Protein AF-A0A3D2KNT6-F1 (afdb_monomer_lite)

Radius of gyration: 12.84 Å; chains: 1; bounding box: 29×34×27 Å

Foldseek 3Di:
DDPVLLFLQLLLLCVPPPVFDLLVSLQSLLLLVLQLVDPVHPNGSVRRVCPPPQGPCNVVVSSVDGGDPSSSVSNVCSVVPDHPQVRFNDKDQPVPDPPVVVVPFDWRDDGGRMTTGD

pLDDT: mean 95.61, std 3.29, range [86.25, 98.81]

Sequence (118 aa):
MSESDIRLLARLITAEARGQPYAGQVAVGAVVMNRMRSKSFPDSVRAVIYQPGQFEPVANGHINTEPTETALKAARAAAAGEDPTGGALYFFNPAKTSNAFLWRRPHKVTIGDHRFTS

Structure (mmCIF, N/CA/C/O backbone):
data_AF-A0A3D2KNT6-F1
#
_entry.id   AF-A0A3D2KNT6-F1
#
loop_
_atom_site.group_PDB
_atom_site.id
_atom_site.type_symbol
_atom_site.label_atom_id
_atom_site.label_alt_id
_atom_site.label_comp_id
_atom_site.label_asym_id
_atom_site.label_entity_id
_atom_site.label_seq_id
_atom_site.pdbx_PDB_ins_code
_atom_site.Cartn_x
_atom_site.Cartn_y
_atom_site.Cartn_z
_atom_site.occupancy
_atom_site.B_iso_or_equiv
_atom_site.auth_seq_id
_atom_site.auth_comp_id
_atom_site.auth_asym_id
_atom_site.auth_atom_id
_atom_site.pdbx_PDB_model_num
ATOM 1 N N . MET A 1 1 ? -14.780 7.556 2.438 1.00 86.25 1 MET A N 1
ATOM 2 C CA . MET A 1 1 ? -13.349 7.925 2.444 1.00 86.25 1 MET A CA 1
ATOM 3 C C . MET A 1 1 ? -13.258 9.438 2.540 1.00 86.25 1 MET A C 1
ATOM 5 O O . MET A 1 1 ? -13.916 10.090 1.739 1.00 86.25 1 MET A O 1
ATOM 9 N N . SER A 1 2 ? -12.533 9.994 3.512 1.00 95.75 2 SER A N 1
ATOM 10 C CA . SER A 1 2 ? -12.344 11.451 3.621 1.00 95.75 2 SER A CA 1
ATOM 11 C C . SER A 1 2 ? -11.151 11.936 2.783 1.00 95.75 2 SER A C 1
ATOM 13 O O . SER A 1 2 ? -10.275 11.146 2.432 1.00 95.75 2 SER A O 1
ATOM 15 N N . GLU A 1 3 ? -11.061 13.239 2.502 1.00 95.94 3 GLU A N 1
ATOM 16 C CA . GLU A 1 3 ? -9.876 13.812 1.837 1.00 95.94 3 GLU A CA 1
ATOM 17 C C . GLU A 1 3 ? -8.597 13.646 2.674 1.00 95.94 3 GLU A C 1
ATOM 19 O O . GLU A 1 3 ? -7.519 13.422 2.121 1.00 95.94 3 GLU A O 1
ATOM 24 N N . SER A 1 4 ? -8.700 13.668 4.008 1.00 96.56 4 SER A N 1
ATOM 25 C CA . SER A 1 4 ? -7.564 13.361 4.883 1.00 96.56 4 SER A CA 1
ATOM 26 C C . SER A 1 4 ? -7.110 11.906 4.764 1.00 96.56 4 SER A C 1
ATOM 28 O O . SER A 1 4 ? -5.904 11.658 4.773 1.00 96.56 4 SER A O 1
ATOM 30 N N . ASP A 1 5 ? -8.036 10.955 4.591 1.00 97.69 5 ASP A N 1
ATOM 31 C CA . ASP A 1 5 ? -7.686 9.547 4.359 1.00 97.69 5 ASP A CA 1
ATOM 32 C C . ASP A 1 5 ? -7.013 9.362 2.999 1.00 97.69 5 ASP A C 1
ATOM 34 O O . ASP A 1 5 ? -5.991 8.685 2.912 1.00 97.69 5 ASP A O 1
ATOM 38 N N . ILE A 1 6 ? -7.539 10.002 1.946 1.00 98.25 6 ILE A N 1
ATOM 39 C CA . ILE A 1 6 ? -6.929 9.975 0.608 1.00 98.25 6 ILE A CA 1
ATOM 40 C C . ILE A 1 6 ? -5.515 10.546 0.658 1.00 98.25 6 ILE A C 1
ATOM 42 O O . ILE A 1 6 ? -4.589 9.952 0.105 1.00 98.25 6 ILE A O 1
ATOM 46 N N . ARG A 1 7 ? -5.324 11.676 1.347 1.00 98.06 7 ARG A N 1
ATOM 47 C CA . ARG A 1 7 ? -4.004 12.290 1.495 1.00 98.06 7 ARG A CA 1
ATOM 48 C C . ARG A 1 7 ? -3.055 11.379 2.269 1.00 98.06 7 ARG A C 1
ATOM 50 O O . ARG A 1 7 ? -1.927 11.197 1.827 1.00 98.06 7 ARG A O 1
ATOM 57 N N . LEU A 1 8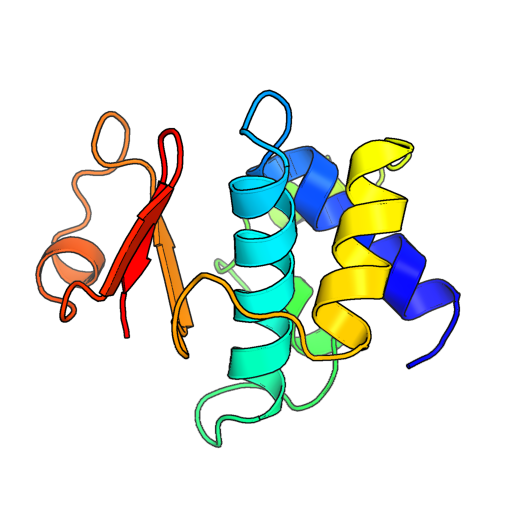 ? -3.496 10.773 3.373 1.00 98.12 8 LEU A N 1
ATOM 58 C CA . LEU A 1 8 ? -2.684 9.827 4.146 1.00 98.12 8 LEU A CA 1
ATOM 59 C C . LEU A 1 8 ? -2.303 8.590 3.316 1.00 98.12 8 LEU A C 1
ATOM 61 O O . LEU A 1 8 ? -1.139 8.192 3.307 1.00 98.12 8 LEU A O 1
ATOM 65 N N . LEU A 1 9 ? -3.254 8.025 2.570 1.00 98.25 9 LEU A N 1
ATOM 66 C CA . LEU A 1 9 ? -3.015 6.901 1.668 1.00 98.25 9 LEU A CA 1
ATOM 67 C C . LEU A 1 9 ? -2.005 7.267 0.572 1.00 98.25 9 LEU A C 1
ATOM 69 O O . LEU A 1 9 ? -1.082 6.506 0.298 1.00 98.25 9 LEU A O 1
ATOM 73 N N . ALA A 1 10 ? -2.120 8.460 -0.011 1.00 98.38 10 ALA A N 1
ATOM 74 C CA . ALA A 1 10 ? -1.181 8.952 -1.015 1.00 98.38 10 ALA A CA 1
ATOM 75 C C . ALA A 1 10 ? 0.234 9.170 -0.452 1.00 98.38 10 ALA A C 1
ATOM 77 O O . ALA A 1 10 ? 1.222 8.942 -1.156 1.00 98.38 10 ALA A O 1
ATOM 78 N N . ARG A 1 11 ? 0.357 9.590 0.815 1.00 98.12 11 ARG A N 1
ATOM 79 C CA . ARG A 1 11 ? 1.658 9.700 1.495 1.00 98.12 11 ARG A CA 1
ATOM 80 C C . ARG A 1 11 ? 2.302 8.331 1.676 1.00 98.12 11 ARG A C 1
ATOM 82 O O . ARG A 1 11 ? 3.474 8.174 1.347 1.00 98.12 11 ARG A O 1
ATOM 89 N N . LEU A 1 12 ? 1.523 7.328 2.088 1.00 98.06 12 LEU A N 1
ATOM 90 C CA . LEU A 1 12 ? 2.004 5.948 2.151 1.00 98.06 12 LEU A CA 1
ATOM 91 C C . LEU A 1 12 ? 2.466 5.453 0.775 1.00 98.06 12 LEU A C 1
ATOM 93 O O . LEU A 1 12 ? 3.588 4.978 0.650 1.00 98.06 12 LEU A O 1
ATOM 97 N N . ILE A 1 13 ? 1.639 5.603 -0.265 1.00 98.06 13 ILE A N 1
ATOM 98 C CA . ILE A 1 13 ? 1.982 5.178 -1.633 1.00 98.06 13 ILE A CA 1
ATOM 99 C C . ILE A 1 13 ? 3.250 5.886 -2.124 1.00 98.06 13 ILE A C 1
ATOM 101 O O . ILE A 1 13 ? 4.088 5.273 -2.778 1.00 98.06 13 ILE A O 1
ATOM 105 N N . THR A 1 14 ? 3.427 7.164 -1.783 1.00 97.50 14 THR A N 1
ATOM 106 C CA . THR A 1 14 ? 4.656 7.901 -2.104 1.00 97.50 14 THR A CA 1
ATOM 107 C C . THR A 1 14 ? 5.874 7.289 -1.420 1.00 97.50 14 THR A C 1
ATOM 109 O O . THR A 1 14 ? 6.932 7.211 -2.035 1.00 97.50 14 THR A O 1
ATOM 112 N N . ALA A 1 15 ? 5.754 6.855 -0.170 1.00 95.62 15 ALA A N 1
ATOM 113 C CA . ALA A 1 15 ? 6.877 6.283 0.558 1.00 95.62 15 ALA A CA 1
ATOM 114 C C . ALA A 1 15 ? 7.200 4.840 0.124 1.00 95.62 15 ALA A C 1
ATOM 116 O O . ALA A 1 15 ? 8.370 4.492 0.006 1.00 95.62 15 ALA A O 1
ATOM 117 N N . GLU A 1 16 ? 6.181 4.031 -0.162 1.00 95.44 16 GLU A N 1
ATOM 118 C CA . GLU A 1 16 ? 6.326 2.604 -0.488 1.00 95.44 16 GLU A CA 1
ATOM 119 C C . GLU A 1 16 ? 6.569 2.348 -1.982 1.00 95.44 16 GLU A C 1
ATOM 121 O O . GLU A 1 16 ? 7.288 1.428 -2.353 1.00 95.44 16 GLU A O 1
ATOM 126 N N . ALA A 1 17 ? 5.969 3.148 -2.867 1.00 96.06 17 ALA A N 1
ATOM 127 C CA . ALA A 1 17 ? 5.908 2.868 -4.304 1.00 96.06 17 ALA A CA 1
ATOM 128 C C . ALA A 1 17 ? 6.410 4.024 -5.185 1.00 96.06 17 ALA A C 1
ATOM 130 O O . ALA A 1 17 ? 6.125 4.063 -6.387 1.00 96.06 17 ALA A O 1
ATOM 131 N N . ARG A 1 18 ? 7.183 4.972 -4.638 1.00 93.00 18 ARG A N 1
ATOM 132 C CA . ARG A 1 18 ? 7.878 5.968 -5.471 1.00 93.00 18 ARG A CA 1
ATOM 133 C C . ARG A 1 18 ? 8.820 5.260 -6.449 1.00 93.00 18 ARG A C 1
ATOM 135 O O . ARG A 1 18 ? 9.592 4.388 -6.069 1.00 93.00 18 ARG A O 1
ATOM 142 N N . GLY A 1 19 ? 8.750 5.661 -7.718 1.00 92.62 19 GLY A N 1
ATOM 143 C CA . GLY A 1 19 ? 9.527 5.057 -8.805 1.00 92.62 19 GLY A CA 1
ATOM 144 C C . GLY A 1 19 ? 8.943 3.752 -9.356 1.00 92.62 19 GLY A C 1
ATOM 145 O O . GLY A 1 19 ? 9.422 3.274 -10.378 1.00 92.62 19 GLY A O 1
ATOM 146 N N . GLN A 1 20 ? 7.889 3.204 -8.741 1.00 96.94 20 GLN A N 1
ATOM 147 C CA . GLN A 1 20 ? 7.174 2.050 -9.284 1.00 96.94 20 GLN A CA 1
ATOM 148 C C . GLN A 1 20 ? 6.229 2.478 -10.422 1.00 96.94 20 GLN A C 1
ATOM 150 O O . GLN A 1 20 ? 5.753 3.625 -10.430 1.00 96.94 20 GLN A O 1
ATOM 155 N N . PRO A 1 21 ? 5.892 1.562 -11.356 1.00 98.06 21 PRO A N 1
ATOM 156 C CA . PRO A 1 21 ? 4.847 1.791 -12.352 1.00 98.06 21 PRO A CA 1
ATOM 157 C C . PRO A 1 21 ? 3.538 2.244 -11.697 1.00 98.06 21 PRO A C 1
ATOM 159 O O . PRO A 1 21 ? 3.253 1.871 -10.558 1.00 98.06 21 PRO A O 1
ATOM 162 N N . TYR A 1 22 ? 2.700 2.992 -12.419 1.00 98.50 22 TYR A N 1
ATOM 163 C CA . TYR A 1 22 ? 1.434 3.496 -11.869 1.00 98.50 22 TYR A CA 1
ATOM 164 C C . TYR A 1 22 ? 0.556 2.375 -11.286 1.00 98.50 22 TYR A C 1
ATOM 166 O O . TYR A 1 22 ? 0.064 2.503 -10.168 1.00 98.50 22 TYR A O 1
ATOM 174 N N . ALA A 1 23 ? 0.469 1.226 -11.967 1.00 98.50 23 ALA A N 1
ATOM 175 C CA . ALA A 1 23 ? -0.230 0.048 -11.451 1.00 98.50 23 ALA A CA 1
ATOM 176 C C . ALA A 1 23 ? 0.335 -0.447 -10.103 1.00 98.50 23 ALA A C 1
ATOM 178 O O . ALA A 1 23 ? -0.423 -0.895 -9.251 1.00 98.50 23 ALA A O 1
ATOM 179 N N . GLY A 1 24 ? 1.646 -0.326 -9.868 1.00 98.50 24 GLY A N 1
ATOM 180 C CA . GLY A 1 24 ? 2.279 -0.663 -8.588 1.00 98.50 24 GLY A CA 1
ATOM 181 C C . GLY A 1 24 ? 1.935 0.333 -7.476 1.00 98.50 24 GLY A C 1
ATOM 182 O O . GLY A 1 24 ? 1.761 -0.058 -6.324 1.00 98.50 24 GLY A O 1
ATOM 183 N N . GLN A 1 25 ? 1.762 1.612 -7.821 1.00 98.69 25 GLN A N 1
ATOM 184 C CA . GLN A 1 25 ? 1.271 2.630 -6.885 1.00 98.69 25 GLN A CA 1
ATOM 185 C C . GLN A 1 25 ? -0.188 2.362 -6.491 1.00 98.69 25 GLN A C 1
ATOM 187 O O . GLN A 1 25 ? -0.518 2.390 -5.304 1.00 98.69 25 GLN A O 1
ATOM 192 N N . VAL A 1 26 ? -1.049 2.039 -7.466 1.00 98.81 26 VAL A N 1
ATOM 193 C CA . VAL A 1 26 ? -2.442 1.634 -7.205 1.00 98.81 26 VAL A CA 1
ATOM 194 C C . VAL A 1 26 ? -2.477 0.358 -6.362 1.00 98.81 26 VAL A C 1
ATOM 196 O O . VAL A 1 26 ? -3.224 0.294 -5.392 1.00 98.81 26 VAL A O 1
ATOM 199 N N . ALA A 1 27 ? -1.617 -0.619 -6.662 1.00 98.69 27 ALA A N 1
ATOM 200 C CA . ALA A 1 27 ? -1.524 -1.887 -5.943 1.00 98.69 27 ALA A CA 1
ATOM 201 C C . ALA A 1 27 ? -1.247 -1.722 -4.438 1.00 98.69 27 ALA A C 1
ATOM 203 O O . ALA A 1 27 ? -1.897 -2.371 -3.620 1.00 98.69 27 ALA A O 1
ATOM 204 N N . VAL A 1 28 ? -0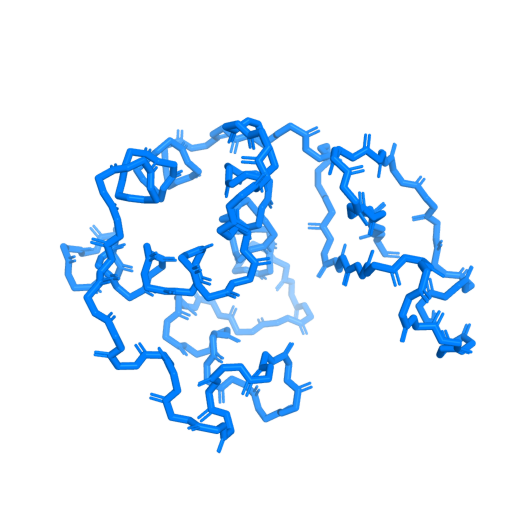.324 -0.832 -4.047 1.00 98.25 28 VAL A N 1
ATOM 205 C CA . VAL A 1 28 ? -0.071 -0.538 -2.621 1.00 98.25 28 VAL A CA 1
ATOM 206 C C . VAL A 1 28 ? -1.309 0.067 -1.958 1.00 98.25 28 VAL A C 1
ATOM 208 O O . VAL A 1 28 ? -1.681 -0.342 -0.857 1.00 98.25 28 VAL A O 1
ATOM 211 N N . GLY A 1 29 ? -1.991 0.994 -2.639 1.00 98.38 29 GLY A N 1
ATOM 212 C CA . GLY A 1 29 ? -3.259 1.541 -2.159 1.00 98.38 29 GLY A CA 1
ATOM 213 C C . GLY A 1 29 ? -4.333 0.464 -1.992 1.00 98.38 29 GLY A C 1
ATOM 214 O O . GLY A 1 29 ? -5.008 0.405 -0.964 1.00 98.38 29 GLY A O 1
ATOM 215 N N . ALA A 1 30 ? -4.447 -0.437 -2.968 1.00 98.62 30 ALA A N 1
ATOM 216 C CA . ALA A 1 30 ? -5.409 -1.529 -2.966 1.00 98.62 30 ALA A CA 1
ATOM 217 C C . ALA A 1 30 ? -5.184 -2.503 -1.801 1.00 98.62 30 ALA A C 1
ATOM 219 O O . ALA A 1 30 ? -6.156 -2.938 -1.189 1.00 98.62 30 ALA A O 1
ATOM 220 N N . VAL A 1 31 ? -3.932 -2.771 -1.406 1.00 98.31 31 VAL A N 1
ATOM 221 C CA . VAL A 1 31 ? -3.626 -3.578 -0.209 1.00 98.31 31 VAL A CA 1
ATOM 222 C C . VAL A 1 31 ? -4.229 -2.962 1.057 1.00 98.31 31 VAL A C 1
ATOM 224 O O . VAL A 1 31 ? -4.821 -3.684 1.859 1.00 98.31 31 VAL A O 1
ATOM 227 N N . VAL A 1 32 ? -4.146 -1.638 1.241 1.00 98.25 32 VAL A N 1
ATOM 228 C CA . VAL A 1 32 ? -4.777 -0.959 2.393 1.00 98.25 32 VAL A CA 1
ATOM 229 C C . VAL A 1 32 ? -6.297 -1.124 2.349 1.00 98.25 32 VAL A C 1
ATOM 231 O O . VAL A 1 32 ? -6.909 -1.481 3.356 1.00 98.25 32 VAL A O 1
ATOM 234 N N . MET A 1 33 ? -6.900 -0.951 1.171 1.00 98.31 33 MET A N 1
ATOM 235 C CA . MET A 1 33 ? -8.340 -1.146 0.975 1.00 98.31 33 MET A CA 1
ATOM 236 C C . MET A 1 33 ? -8.776 -2.595 1.235 1.00 98.31 33 MET A C 1
ATOM 238 O O . MET A 1 33 ? -9.821 -2.835 1.839 1.00 98.31 33 MET A O 1
ATOM 242 N N . ASN A 1 34 ? -7.972 -3.572 0.814 1.00 98.06 34 ASN A N 1
ATOM 243 C CA . ASN A 1 34 ? -8.210 -4.995 1.043 1.00 98.06 34 ASN A CA 1
ATOM 244 C C . ASN A 1 34 ? -8.112 -5.353 2.524 1.00 98.06 34 ASN A C 1
ATOM 246 O O . ASN A 1 34 ? -8.936 -6.121 3.019 1.00 98.06 34 ASN A O 1
ATOM 250 N N . ARG A 1 35 ? -7.157 -4.761 3.250 1.00 97.75 35 ARG A N 1
ATOM 251 C CA . ARG A 1 35 ? -7.049 -4.912 4.705 1.00 97.75 35 ARG A CA 1
ATOM 252 C C . ARG A 1 35 ? -8.290 -4.375 5.408 1.00 97.75 35 ARG A C 1
ATOM 254 O O . ARG A 1 35 ? -8.880 -5.123 6.170 1.00 97.75 35 ARG A O 1
ATOM 261 N N . MET A 1 36 ? -8.765 -3.176 5.065 1.00 97.12 36 MET A N 1
ATOM 262 C CA . MET A 1 36 ? -10.009 -2.634 5.641 1.00 97.12 36 MET A CA 1
ATOM 263 C C . MET A 1 36 ? -11.234 -3.536 5.422 1.00 97.12 36 MET A C 1
ATOM 265 O O . MET A 1 36 ? -12.145 -3.555 6.243 1.00 97.12 36 MET A O 1
ATOM 269 N N . ARG A 1 37 ? -11.271 -4.281 4.309 1.00 96.00 37 ARG A N 1
ATOM 270 C CA . ARG A 1 37 ? -12.346 -5.241 4.000 1.00 96.00 37 ARG A CA 1
ATOM 271 C C . ARG A 1 37 ? -12.171 -6.603 4.679 1.00 96.00 37 ARG A C 1
ATOM 273 O O . ARG A 1 37 ? -13.097 -7.413 4.664 1.00 96.00 37 ARG A O 1
ATOM 280 N N . SER A 1 38 ? -11.000 -6.888 5.239 1.00 95.56 38 SER A N 1
ATOM 281 C CA . SER A 1 38 ? -10.675 -8.167 5.861 1.00 95.56 38 SER A CA 1
ATOM 282 C C . SER A 1 38 ? -10.921 -8.128 7.365 1.00 95.56 38 SER A C 1
ATOM 284 O O . SER A 1 38 ? -10.482 -7.218 8.058 1.00 95.56 38 SER A O 1
ATOM 286 N N . LYS A 1 39 ? -11.530 -9.189 7.907 1.00 93.81 39 LYS A N 1
ATOM 287 C CA . LYS A 1 39 ? -11.747 -9.343 9.358 1.00 93.81 39 LYS A CA 1
ATOM 288 C C . LYS A 1 39 ? -10.448 -9.470 10.166 1.00 93.81 39 LYS A C 1
ATOM 290 O O . LYS A 1 39 ? -10.486 -9.416 11.389 1.00 93.81 39 LYS A O 1
ATOM 295 N N . SER A 1 40 ? -9.314 -9.691 9.501 1.00 93.50 40 SER A N 1
ATOM 296 C CA . SER A 1 40 ? -8.003 -9.844 10.143 1.00 93.50 40 SER A CA 1
ATOM 297 C C . SER A 1 40 ? -7.285 -8.517 10.403 1.00 93.50 40 SER A C 1
ATOM 299 O O . SER A 1 40 ? -6.194 -8.533 10.971 1.00 93.50 40 SER A O 1
ATOM 301 N N . PHE A 1 41 ? -7.851 -7.387 9.972 1.00 95.75 41 PHE A N 1
ATOM 302 C CA . PHE A 1 41 ? -7.227 -6.068 10.062 1.00 95.75 41 PHE A CA 1
ATOM 303 C C . PHE A 1 41 ? -8.229 -5.008 10.546 1.00 95.75 41 PHE A C 1
ATOM 305 O O . PHE A 1 41 ? -9.435 -5.251 10.534 1.00 95.75 41 PHE A O 1
ATOM 312 N N . PRO A 1 42 ? -7.742 -3.828 10.971 1.00 96.38 42 PRO A N 1
ATOM 313 C CA . PRO A 1 42 ? -8.605 -2.687 11.256 1.00 96.38 42 PRO A CA 1
ATOM 314 C C . PRO A 1 42 ? -9.400 -2.222 10.028 1.00 96.38 42 PRO A C 1
ATOM 316 O O . PRO A 1 42 ? -8.970 -2.401 8.892 1.00 96.38 42 PRO A O 1
ATOM 319 N N . ASP A 1 43 ? -10.516 -1.541 10.266 1.00 94.62 43 ASP A N 1
ATOM 320 C CA . ASP A 1 43 ? -11.521 -1.157 9.265 1.00 94.62 43 ASP A CA 1
ATOM 321 C C . ASP A 1 43 ? -11.394 0.294 8.751 1.00 94.62 43 ASP A C 1
ATOM 323 O O . ASP A 1 43 ? -12.226 0.760 7.971 1.00 94.62 43 ASP A O 1
ATOM 327 N N . SER A 1 44 ? -10.333 1.016 9.134 1.00 96.81 44 SER A N 1
ATOM 328 C CA . SER A 1 44 ? -10.064 2.387 8.674 1.00 96.81 44 SER A CA 1
ATOM 329 C C . SER A 1 44 ? -8.655 2.560 8.108 1.00 96.81 44 SER A C 1
ATOM 331 O O . SER A 1 44 ? -7.705 1.927 8.572 1.00 96.81 44 SER A O 1
ATOM 333 N N . VAL A 1 45 ? -8.496 3.477 7.142 1.00 96.56 45 VAL A N 1
ATOM 334 C CA . VAL A 1 45 ? -7.196 3.790 6.513 1.00 96.56 45 VAL A CA 1
ATOM 335 C C . VAL A 1 45 ? -6.156 4.133 7.571 1.00 96.56 45 VAL A C 1
ATOM 337 O O . VAL A 1 45 ? -5.075 3.551 7.594 1.00 96.56 45 VAL A O 1
ATOM 340 N N . ARG A 1 46 ? -6.494 5.041 8.493 1.00 96.62 46 ARG A N 1
ATOM 341 C CA . ARG A 1 46 ? -5.586 5.439 9.568 1.00 96.62 46 ARG A CA 1
ATOM 342 C C . ARG A 1 46 ? -5.185 4.245 10.437 1.00 96.62 46 ARG A C 1
ATOM 344 O O . ARG A 1 46 ? -3.999 4.078 10.696 1.00 96.62 46 ARG A O 1
ATOM 351 N N . ALA A 1 47 ? -6.131 3.413 10.867 1.00 96.75 47 ALA A N 1
ATOM 352 C CA . ALA A 1 47 ? -5.811 2.285 11.738 1.00 96.75 47 ALA A CA 1
ATOM 353 C C . ALA A 1 47 ? -4.965 1.214 11.030 1.00 96.75 47 ALA A C 1
ATOM 355 O O . ALA A 1 47 ? -4.051 0.673 11.645 1.00 96.75 47 ALA A O 1
ATOM 356 N N . VAL A 1 48 ? -5.207 0.955 9.739 1.00 97.06 48 VAL A N 1
ATOM 357 C CA . VAL A 1 48 ? -4.373 0.044 8.937 1.00 97.06 48 VAL A CA 1
ATOM 358 C C . VAL A 1 48 ? -2.958 0.597 8.771 1.00 97.06 48 VAL A C 1
ATOM 360 O O . VAL A 1 48 ? -1.993 -0.133 8.981 1.00 97.06 48 VAL A O 1
ATOM 363 N N . ILE A 1 49 ? -2.819 1.877 8.414 1.00 96.69 49 ILE A N 1
ATOM 364 C CA . ILE A 1 49 ? -1.514 2.503 8.157 1.00 96.69 49 ILE A CA 1
ATOM 365 C C . ILE A 1 49 ? -0.684 2.601 9.436 1.00 96.69 49 ILE A C 1
ATOM 367 O O . ILE A 1 49 ? 0.497 2.281 9.423 1.00 96.69 49 ILE A O 1
ATOM 371 N N . TYR A 1 50 ? -1.288 2.996 10.556 1.00 96.31 50 TYR A N 1
ATOM 372 C CA . TYR A 1 50 ? -0.575 3.139 11.828 1.00 96.31 50 TYR A CA 1
ATOM 373 C C . TYR A 1 50 ? -0.501 1.845 12.648 1.00 96.31 50 TYR A C 1
ATOM 375 O O . TYR A 1 50 ? -0.051 1.876 13.794 1.00 96.31 50 TYR A O 1
ATOM 383 N N . GLN A 1 51 ? -0.911 0.703 12.090 1.00 94.19 51 GLN A N 1
ATOM 384 C CA . GLN A 1 51 ? -0.744 -0.577 12.765 1.00 94.19 51 GLN A CA 1
ATOM 385 C C . GLN A 1 51 ? 0.762 -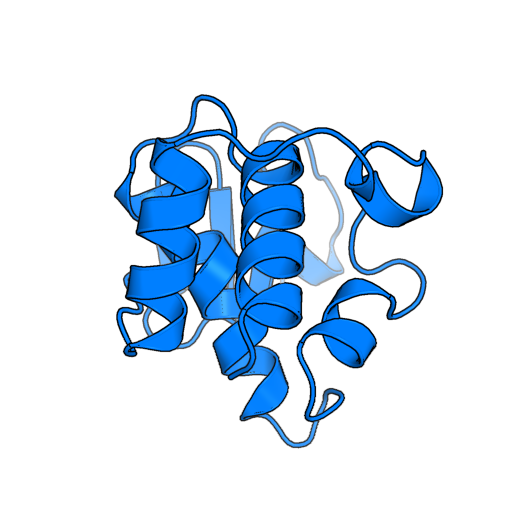0.855 12.983 1.00 94.19 51 GLN A C 1
ATOM 387 O O . GLN A 1 51 ? 1.536 -0.818 12.019 1.00 94.19 51 GLN A O 1
ATOM 392 N N . PRO A 1 52 ? 1.207 -1.145 14.223 1.00 91.06 52 PRO A N 1
ATOM 393 C CA . PRO A 1 52 ? 2.627 -1.295 14.534 1.00 91.06 52 PRO A CA 1
ATOM 394 C C . PRO A 1 52 ? 3.335 -2.327 13.646 1.00 91.06 52 PRO A C 1
ATOM 396 O O . PRO A 1 52 ? 2.851 -3.444 13.454 1.00 91.06 52 PRO A O 1
ATOM 399 N N . GLY A 1 53 ? 4.492 -1.940 13.101 1.00 86.62 53 GLY A N 1
ATOM 400 C CA . GLY A 1 53 ? 5.352 -2.812 12.293 1.00 86.62 53 GLY A CA 1
ATOM 401 C C . GLY A 1 53 ? 4.822 -3.168 10.899 1.00 86.62 53 GLY A C 1
ATOM 402 O O . GLY A 1 53 ? 5.417 -4.019 10.246 1.00 86.62 53 GLY A O 1
ATOM 403 N N . GLN A 1 54 ? 3.720 -2.562 10.435 1.00 87.38 54 GLN A N 1
ATOM 404 C CA . GLN A 1 54 ? 3.168 -2.857 9.104 1.00 87.38 54 GLN A CA 1
ATOM 405 C C . GLN A 1 54 ? 3.821 -2.066 7.970 1.00 87.38 54 GLN A C 1
ATOM 407 O O . GLN A 1 54 ? 3.942 -2.600 6.871 1.00 87.38 54 GLN A O 1
ATOM 412 N N . PHE A 1 55 ? 4.221 -0.820 8.230 1.00 88.88 55 PHE A N 1
ATOM 413 C CA . PHE A 1 55 ? 4.769 0.090 7.225 1.00 88.88 55 PHE A CA 1
ATOM 414 C C . PHE A 1 55 ? 5.980 0.827 7.800 1.00 88.88 55 PHE A C 1
ATOM 416 O O . PHE A 1 55 ? 5.860 1.578 8.772 1.00 88.88 55 PHE A O 1
ATOM 423 N N . GLU A 1 56 ? 7.152 0.622 7.200 1.00 87.50 56 GLU A N 1
ATOM 424 C CA . GLU A 1 56 ? 8.409 1.265 7.609 1.00 87.50 56 GLU A CA 1
ATOM 425 C C . GLU A 1 56 ? 8.332 2.810 7.611 1.00 87.50 56 GLU A C 1
ATOM 427 O O . GLU A 1 56 ? 8.800 3.417 8.582 1.00 87.50 56 GLU A O 1
ATOM 432 N N . PRO A 1 57 ? 7.670 3.472 6.632 1.00 88.25 57 PRO A N 1
ATOM 433 C CA . PRO A 1 57 ? 7.540 4.929 6.591 1.00 88.25 57 PRO A CA 1
ATOM 434 C C . PRO A 1 57 ? 6.860 5.555 7.813 1.00 88.25 57 PRO A C 1
ATOM 436 O O . PRO A 1 57 ? 7.035 6.741 8.094 1.00 88.25 57 PRO A O 1
ATOM 439 N N . VAL A 1 58 ? 6.047 4.781 8.537 1.00 91.12 58 VAL A N 1
ATOM 440 C CA . VAL A 1 58 ? 5.403 5.247 9.770 1.00 91.12 58 VAL A CA 1
ATOM 441 C C . VAL A 1 58 ? 6.413 5.310 10.909 1.00 91.12 58 VAL A C 1
ATOM 443 O O . VAL A 1 58 ? 6.417 6.281 11.662 1.00 91.12 58 VAL A O 1
ATOM 446 N N . ALA A 1 59 ? 7.293 4.312 11.009 1.00 87.94 59 ALA A N 1
ATOM 447 C CA . ALA A 1 59 ? 8.297 4.232 12.064 1.00 87.94 59 ALA A CA 1
ATOM 448 C C . ALA A 1 59 ? 9.419 5.267 11.888 1.00 87.94 59 ALA A C 1
ATOM 450 O O . ALA A 1 59 ? 9.890 5.829 12.873 1.00 87.94 59 ALA A O 1
ATOM 451 N N . ASN A 1 60 ? 9.827 5.547 10.647 1.00 89.75 60 ASN A N 1
ATOM 452 C CA . ASN A 1 60 ? 10.905 6.500 10.348 1.00 89.75 60 ASN A CA 1
ATOM 453 C C . ASN A 1 60 ? 10.410 7.939 10.071 1.00 89.75 60 ASN A C 1
ATOM 455 O O . ASN A 1 60 ? 11.210 8.820 9.762 1.00 89.75 60 ASN A O 1
ATOM 459 N N . GLY A 1 61 ? 9.098 8.192 10.163 1.00 90.50 61 GLY A N 1
ATOM 460 C CA . GLY A 1 61 ? 8.493 9.516 9.988 1.00 90.50 61 GLY A CA 1
ATOM 461 C C . GLY A 1 61 ? 8.310 9.982 8.536 1.00 90.50 61 GLY A C 1
ATOM 462 O O . GLY A 1 61 ? 7.687 11.027 8.323 1.00 90.50 61 GLY A O 1
ATOM 463 N N . HIS A 1 62 ? 8.764 9.215 7.536 1.00 90.94 62 HIS A N 1
ATOM 464 C CA . HIS A 1 62 ? 8.585 9.534 6.111 1.00 90.94 62 HIS A CA 1
ATOM 465 C C . HIS A 1 62 ? 7.109 9.576 5.687 1.00 90.94 62 HIS A C 1
ATOM 467 O O . HIS A 1 62 ? 6.770 10.201 4.684 1.00 90.94 62 HIS A O 1
ATOM 473 N N . ILE A 1 63 ? 6.200 8.991 6.473 1.00 94.69 63 ILE A N 1
ATOM 474 C CA . ILE A 1 63 ? 4.751 9.112 6.266 1.00 94.69 63 ILE A CA 1
ATOM 475 C C . ILE A 1 63 ? 4.253 10.568 6.292 1.00 94.69 63 ILE A C 1
ATOM 477 O O . ILE A 1 63 ? 3.145 10.838 5.840 1.00 94.69 63 ILE A O 1
ATOM 481 N N . ASN A 1 64 ? 5.039 11.515 6.814 1.00 92.88 64 ASN A N 1
ATOM 482 C CA . ASN A 1 64 ? 4.687 12.937 6.852 1.00 92.88 64 ASN A CA 1
ATOM 483 C C . ASN A 1 64 ? 5.117 13.715 5.599 1.00 92.88 64 ASN A C 1
ATOM 485 O O . ASN A 1 64 ? 4.751 14.882 5.464 1.00 92.88 64 ASN A O 1
ATOM 489 N N . THR A 1 65 ? 5.870 13.097 4.685 1.00 93.19 65 THR A N 1
ATOM 490 C CA . THR A 1 65 ? 6.282 13.724 3.425 1.00 93.19 65 THR A CA 1
ATOM 491 C C . THR A 1 65 ? 5.072 14.025 2.543 1.00 93.19 65 THR A C 1
ATOM 493 O O . THR A 1 65 ? 4.067 13.317 2.570 1.00 93.19 65 THR A O 1
ATOM 496 N N . GLU A 1 66 ? 5.153 15.094 1.753 1.00 95.62 66 GLU A N 1
ATOM 497 C CA . GLU A 1 66 ? 4.087 15.460 0.825 1.00 95.62 66 GLU A CA 1
ATOM 498 C C . GLU A 1 66 ? 3.883 14.392 -0.262 1.00 95.62 66 GLU A C 1
ATOM 500 O O . GLU A 1 66 ? 4.861 13.872 -0.814 1.00 95.62 66 GLU A O 1
ATOM 505 N N . PRO A 1 67 ? 2.621 14.030 -0.567 1.00 96.88 67 PRO A N 1
ATOM 506 C CA . PRO A 1 67 ? 2.348 13.013 -1.563 1.00 96.88 67 PRO A CA 1
ATOM 507 C C . PRO A 1 67 ? 2.674 13.531 -2.964 1.00 96.88 67 PRO A C 1
ATOM 509 O O . PRO A 1 67 ? 2.430 14.689 -3.296 1.00 96.88 67 PRO A O 1
ATOM 512 N N . THR A 1 68 ? 3.177 12.645 -3.817 1.00 96.94 68 THR A N 1
ATOM 513 C CA . THR A 1 68 ? 3.324 12.951 -5.247 1.00 96.94 68 THR A CA 1
ATOM 514 C C . THR A 1 68 ? 1.961 13.005 -5.940 1.00 96.94 68 THR A C 1
ATOM 516 O O . THR A 1 68 ? 0.997 12.371 -5.501 1.00 96.94 68 THR A O 1
ATOM 519 N N . GLU A 1 69 ? 1.873 13.716 -7.066 1.00 97.38 69 GLU A N 1
ATOM 520 C CA . GLU A 1 69 ? 0.637 13.780 -7.857 1.00 97.38 69 GLU A CA 1
ATOM 521 C C . GLU A 1 69 ? 0.183 12.398 -8.343 1.00 97.38 69 GLU A C 1
ATOM 523 O O . GLU A 1 69 ? -1.009 12.087 -8.314 1.00 97.38 69 GLU A O 1
ATOM 528 N N . THR A 1 70 ? 1.122 11.540 -8.756 1.00 98.25 70 THR A N 1
ATOM 529 C CA . THR A 1 70 ? 0.801 10.174 -9.192 1.00 98.25 70 THR A CA 1
ATOM 530 C C . THR A 1 70 ? 0.280 9.332 -8.034 1.00 98.25 70 THR A C 1
ATOM 532 O O . THR A 1 70 ? -0.696 8.608 -8.215 1.00 98.25 70 THR A O 1
ATOM 535 N N . ALA A 1 71 ? 0.844 9.488 -6.831 1.00 98.38 71 ALA A N 1
ATOM 536 C CA . ALA A 1 71 ? 0.368 8.793 -5.641 1.00 98.38 71 ALA A CA 1
ATOM 537 C C . ALA A 1 71 ? -1.017 9.278 -5.192 1.00 98.38 71 ALA A C 1
ATOM 539 O O . ALA A 1 71 ? -1.829 8.466 -4.760 1.00 98.38 71 ALA A O 1
ATOM 540 N N . LEU A 1 72 ? -1.330 10.571 -5.337 1.00 98.44 72 LEU A N 1
ATOM 541 C CA . LEU A 1 72 ? -2.686 11.092 -5.115 1.00 98.44 72 LEU A CA 1
ATOM 542 C C . LEU A 1 72 ? -3.690 10.483 -6.096 1.00 98.44 72 LEU A C 1
ATOM 544 O O . LEU A 1 72 ? -4.763 10.043 -5.683 1.00 98.44 72 LEU A O 1
ATOM 548 N N . LYS A 1 73 ? -3.336 10.410 -7.385 1.00 98.62 73 LYS A N 1
ATOM 549 C CA . LYS A 1 73 ? -4.165 9.738 -8.398 1.00 98.62 73 LYS A CA 1
ATOM 550 C C . LYS A 1 73 ? -4.352 8.257 -8.061 1.00 98.62 73 LYS A C 1
ATOM 552 O O . LYS A 1 73 ? -5.473 7.767 -8.110 1.00 98.62 73 LYS A O 1
ATOM 557 N N . ALA A 1 74 ? -3.283 7.559 -7.682 1.00 98.75 74 ALA A N 1
ATOM 558 C CA . ALA A 1 74 ? -3.326 6.145 -7.317 1.00 98.75 74 ALA A CA 1
ATOM 559 C C . ALA A 1 74 ? -4.157 5.880 -6.049 1.00 98.75 74 ALA A C 1
ATOM 561 O O . ALA A 1 74 ? -4.941 4.936 -6.016 1.00 98.75 74 ALA A O 1
ATOM 562 N N . ALA A 1 75 ? -4.051 6.738 -5.029 1.00 98.62 75 ALA A N 1
ATOM 563 C CA . ALA A 1 75 ? -4.863 6.652 -3.817 1.00 98.62 75 ALA A CA 1
ATOM 564 C C . ALA A 1 75 ? -6.360 6.775 -4.129 1.00 98.62 75 ALA A C 1
ATOM 566 O O . ALA A 1 75 ? -7.164 6.002 -3.611 1.00 98.62 75 ALA A O 1
ATOM 567 N N . ARG A 1 76 ? -6.737 7.718 -5.005 1.00 98.69 76 ARG A N 1
ATOM 568 C CA . ARG A 1 76 ? -8.128 7.879 -5.453 1.00 98.69 76 ARG A CA 1
ATOM 569 C C . ARG A 1 76 ? -8.610 6.675 -6.261 1.00 98.69 76 ARG A C 1
ATOM 571 O O . ARG A 1 76 ? -9.719 6.215 -6.016 1.00 98.69 76 ARG A O 1
ATOM 578 N N . ALA A 1 77 ? -7.781 6.144 -7.158 1.00 98.75 77 ALA A N 1
ATOM 579 C CA . ALA A 1 77 ? -8.097 4.951 -7.942 1.00 98.75 77 ALA A CA 1
ATOM 580 C C . ALA A 1 77 ? -8.347 3.720 -7.052 1.00 98.75 77 ALA A C 1
ATOM 582 O O . ALA A 1 77 ? -9.398 3.085 -7.142 1.00 98.75 77 ALA A O 1
ATOM 583 N N . ALA A 1 78 ? -7.447 3.450 -6.103 1.00 98.62 78 ALA A N 1
ATOM 584 C CA . ALA A 1 78 ? -7.617 2.364 -5.139 1.00 98.62 78 ALA A CA 1
ATOM 585 C C . ALA A 1 78 ? -8.864 2.558 -4.257 1.00 98.62 78 ALA A C 1
ATOM 587 O O . ALA A 1 78 ? -9.632 1.619 -4.038 1.00 98.62 78 ALA A O 1
ATOM 588 N N . ALA A 1 79 ? -9.110 3.784 -3.780 1.00 98.19 79 ALA A N 1
ATOM 589 C CA . ALA A 1 79 ? -10.304 4.108 -2.999 1.00 98.19 79 ALA A CA 1
ATOM 590 C C . ALA A 1 79 ? -11.608 3.953 -3.803 1.00 98.19 79 ALA A C 1
ATOM 592 O O . ALA A 1 79 ? -12.639 3.625 -3.217 1.00 98.19 79 ALA A O 1
ATOM 593 N N . ALA A 1 80 ? -11.558 4.151 -5.124 1.00 98.25 80 ALA A N 1
ATOM 594 C CA . ALA A 1 80 ? -12.662 3.900 -6.050 1.00 98.25 80 ALA A CA 1
ATOM 595 C C . ALA A 1 80 ? -12.849 2.407 -6.393 1.00 98.25 80 ALA A C 1
ATOM 597 O O . ALA A 1 80 ? -13.820 2.054 -7.057 1.00 98.25 80 ALA A O 1
ATOM 598 N N . GLY A 1 81 ? -11.963 1.529 -5.911 1.00 98.00 81 GLY A N 1
ATOM 599 C CA . GLY A 1 81 ? -12.082 0.078 -6.045 1.00 98.00 81 GLY A CA 1
ATOM 600 C C . GLY A 1 81 ? -11.130 -0.560 -7.054 1.00 98.00 81 GLY A C 1
ATOM 601 O O . GLY A 1 81 ? -11.210 -1.771 -7.245 1.00 98.00 81 GLY A O 1
ATOM 602 N N . GLU A 1 82 ? -10.224 0.200 -7.673 1.00 98.62 82 GLU A N 1
ATOM 603 C CA . GLU A 1 82 ? -9.202 -0.389 -8.537 1.00 98.62 82 GLU A CA 1
ATOM 604 C C . GLU A 1 82 ? -8.241 -1.260 -7.712 1.00 98.62 82 GLU A C 1
ATOM 606 O O . GLU A 1 82 ? -7.637 -0.800 -6.740 1.00 98.62 82 GLU A O 1
ATOM 611 N N . ASP A 1 83 ? -8.105 -2.529 -8.096 1.00 98.56 83 ASP A N 1
ATOM 612 C CA . ASP A 1 83 ? -7.211 -3.481 -7.441 1.00 98.56 83 ASP A CA 1
ATOM 613 C C . ASP A 1 83 ? -6.483 -4.362 -8.472 1.00 98.56 83 ASP A C 1
ATOM 615 O O . ASP A 1 83 ? -6.964 -5.444 -8.823 1.00 98.56 83 ASP A O 1
ATOM 619 N N . PRO A 1 84 ? -5.288 -3.951 -8.934 1.00 98.25 84 PRO A N 1
ATOM 620 C CA . PRO A 1 84 ? -4.478 -4.753 -9.849 1.00 98.25 84 PRO A CA 1
ATOM 621 C C . PRO A 1 84 ? -3.837 -5.980 -9.172 1.00 98.25 84 PRO A C 1
ATOM 623 O O . PRO A 1 84 ? -3.179 -6.776 -9.838 1.00 98.25 84 PRO A O 1
ATOM 626 N N . THR A 1 85 ? -3.998 -6.150 -7.854 1.00 98.31 85 THR A N 1
ATOM 627 C CA . THR A 1 85 ? -3.409 -7.262 -7.091 1.00 98.31 85 THR A CA 1
ATOM 628 C C . THR A 1 85 ? -4.314 -8.483 -6.996 1.00 98.31 85 THR A C 1
ATOM 630 O O . THR A 1 85 ? -3.850 -9.558 -6.612 1.00 98.31 85 THR A O 1
ATOM 633 N N . GLY A 1 86 ? -5.604 -8.328 -7.307 1.00 96.38 86 GLY A N 1
ATOM 634 C CA . GLY A 1 86 ? -6.601 -9.384 -7.153 1.00 96.38 86 GLY A CA 1
ATOM 635 C C . GLY A 1 86 ? -6.824 -9.791 -5.692 1.00 96.38 86 GLY A C 1
ATOM 636 O O . GLY A 1 86 ? -6.922 -10.986 -5.399 1.00 96.38 86 GLY A O 1
ATOM 637 N N . GLY A 1 87 ? -6.868 -8.832 -4.761 1.00 97.31 87 GLY A N 1
ATOM 638 C CA . GLY A 1 87 ? -7.164 -9.080 -3.348 1.00 97.31 87 GLY A CA 1
ATOM 639 C C . GLY A 1 87 ? -5.944 -9.370 -2.468 1.00 97.31 87 GLY A C 1
ATOM 640 O O . GLY A 1 87 ? -6.062 -10.130 -1.505 1.00 97.31 87 GLY A O 1
ATOM 641 N N . ALA A 1 88 ? -4.759 -8.847 -2.792 1.00 98.00 88 ALA A N 1
ATOM 642 C CA . ALA A 1 88 ? -3.582 -9.027 -1.944 1.00 98.00 88 ALA A CA 1
ATOM 643 C C . ALA A 1 88 ? -3.717 -8.283 -0.607 1.00 98.00 88 ALA A C 1
ATOM 645 O O . ALA A 1 88 ? -4.308 -7.205 -0.524 1.00 98.00 88 ALA A O 1
ATOM 646 N N . LEU A 1 89 ? -3.127 -8.866 0.437 1.00 97.25 89 LEU A N 1
ATOM 647 C CA . LEU A 1 89 ? -3.094 -8.325 1.800 1.00 97.25 89 LEU A CA 1
ATOM 648 C C . LEU A 1 89 ? -1.677 -7.929 2.235 1.00 97.25 89 LEU A C 1
ATOM 650 O O . LEU A 1 89 ? -1.506 -7.230 3.236 1.00 97.25 89 LEU A O 1
ATOM 654 N N . TYR A 1 90 ? -0.659 -8.359 1.492 1.00 96.38 90 TYR A N 1
ATOM 655 C CA . TYR A 1 90 ? 0.747 -8.093 1.773 1.00 96.38 90 TYR A CA 1
ATOM 656 C C . TYR A 1 90 ? 1.491 -7.809 0.473 1.00 96.38 90 TYR A C 1
ATOM 658 O O . TYR A 1 90 ? 1.094 -8.265 -0.602 1.00 96.38 90 TYR A O 1
ATOM 666 N N . PHE A 1 91 ? 2.598 -7.085 0.589 1.00 96.81 91 PHE A N 1
ATOM 667 C CA . PHE A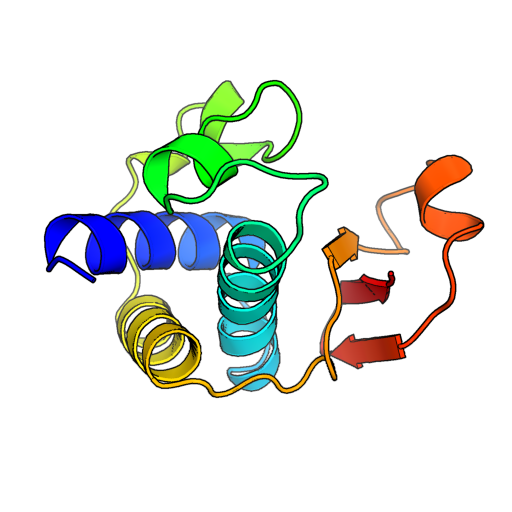 1 91 ? 3.574 -6.937 -0.477 1.00 96.81 91 PHE A CA 1
ATOM 668 C C . PHE A 1 91 ? 4.979 -6.844 0.111 1.00 96.81 91 PHE A C 1
ATOM 670 O O . PHE A 1 91 ? 5.143 -6.525 1.288 1.00 96.81 91 PHE A O 1
ATOM 677 N N . PHE A 1 92 ? 5.985 -7.157 -0.698 1.00 94.94 92 PHE A N 1
ATOM 678 C CA . PHE A 1 92 ? 7.388 -6.969 -0.343 1.00 94.94 92 PHE A CA 1
ATOM 679 C C . PHE A 1 92 ? 8.264 -6.907 -1.588 1.00 94.94 92 PHE A C 1
ATOM 681 O O . PHE A 1 92 ? 7.894 -7.420 -2.646 1.00 94.94 92 PHE A O 1
ATOM 688 N N . ASN A 1 93 ? 9.450 -6.318 -1.449 1.00 94.25 93 ASN A N 1
ATOM 689 C CA . ASN A 1 93 ? 10.468 -6.361 -2.488 1.00 94.25 93 ASN A CA 1
ATOM 690 C C . ASN A 1 93 ? 11.313 -7.643 -2.325 1.00 94.25 93 ASN A C 1
ATOM 692 O O . ASN A 1 93 ? 12.062 -7.750 -1.347 1.00 94.25 93 ASN A O 1
ATOM 696 N N . PRO A 1 94 ? 11.235 -8.621 -3.250 1.00 92.88 94 PRO A N 1
ATOM 697 C CA . PRO A 1 94 ? 11.946 -9.890 -3.120 1.00 92.88 94 PRO A CA 1
ATOM 698 C C . PRO A 1 94 ? 13.472 -9.733 -3.174 1.00 92.88 94 PRO A C 1
ATOM 700 O O . PRO A 1 94 ? 14.173 -10.598 -2.661 1.00 92.88 94 PRO A O 1
ATOM 703 N N . ALA A 1 95 ? 13.995 -8.631 -3.724 1.00 93.00 95 ALA A N 1
ATOM 704 C CA . ALA A 1 95 ? 15.426 -8.331 -3.717 1.00 93.00 95 ALA A CA 1
ATOM 705 C C . ALA A 1 95 ? 15.922 -7.766 -2.372 1.00 93.00 95 ALA A C 1
ATOM 707 O O . ALA A 1 95 ? 17.121 -7.778 -2.111 1.00 93.00 95 ALA A O 1
ATOM 708 N N . LYS A 1 96 ? 15.019 -7.269 -1.511 1.00 89.62 96 LYS A N 1
ATOM 709 C CA . LYS A 1 96 ? 15.359 -6.638 -0.219 1.00 89.62 96 LYS A CA 1
ATOM 710 C C . LYS A 1 96 ? 14.829 -7.394 1.001 1.00 89.62 96 LYS A C 1
ATOM 712 O O . LYS A 1 96 ? 15.124 -7.017 2.129 1.00 89.62 96 LYS A O 1
ATOM 717 N N . THR A 1 97 ? 14.013 -8.429 0.811 1.00 89.81 97 THR A N 1
ATOM 718 C CA . THR A 1 97 ? 13.314 -9.121 1.901 1.00 89.81 97 THR A CA 1
ATOM 719 C C . THR A 1 97 ? 13.602 -10.617 1.890 1.00 89.81 97 THR A C 1
ATOM 721 O O . THR A 1 97 ? 13.238 -11.323 0.956 1.00 89.81 97 THR A O 1
ATOM 724 N N . SER A 1 98 ? 14.159 -11.124 2.991 1.00 90.25 98 SER A N 1
ATOM 725 C CA . SER A 1 98 ? 14.370 -12.557 3.258 1.00 90.25 98 SER A CA 1
ATOM 726 C C . SER A 1 98 ? 13.356 -13.153 4.249 1.00 90.25 98 SER A C 1
ATOM 728 O O . SER A 1 98 ? 13.484 -14.302 4.664 1.00 90.25 98 SER A O 1
ATOM 730 N N . ASN A 1 99 ? 12.327 -12.392 4.642 1.00 89.19 99 ASN A N 1
ATOM 731 C CA . ASN A 1 99 ? 11.360 -12.796 5.664 1.00 89.19 99 ASN A CA 1
ATOM 732 C C . ASN A 1 99 ? 10.545 -14.035 5.236 1.00 89.19 99 ASN A C 1
ATOM 734 O O . ASN A 1 99 ? 9.638 -13.945 4.404 1.00 89.19 99 ASN A O 1
ATOM 738 N N . ALA A 1 100 ? 10.830 -15.182 5.860 1.00 90.94 100 ALA A N 1
ATOM 739 C CA . ALA A 1 100 ? 10.224 -16.472 5.534 1.00 90.94 100 ALA A CA 1
ATOM 740 C C . ALA A 1 100 ? 8.687 -16.478 5.609 1.00 90.94 100 ALA A C 1
ATOM 742 O O . ALA A 1 100 ? 8.042 -17.201 4.852 1.00 90.94 100 ALA A O 1
ATOM 743 N N . PHE A 1 101 ? 8.086 -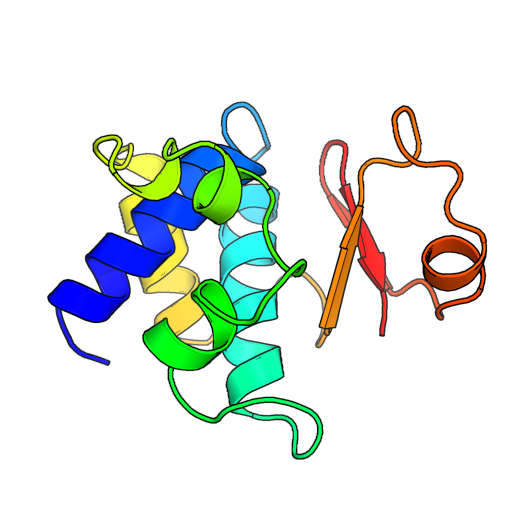15.670 6.486 1.00 89.69 101 PHE A N 1
ATOM 744 C CA . PHE A 1 101 ? 6.632 -15.552 6.575 1.00 89.69 101 PHE A CA 1
ATOM 745 C C . PHE A 1 101 ? 6.034 -14.975 5.290 1.00 89.69 101 PHE A C 1
ATOM 747 O O . PHE A 1 101 ? 5.064 -15.525 4.778 1.00 89.69 101 PHE A O 1
ATOM 754 N N . LEU A 1 102 ? 6.630 -13.912 4.740 1.00 90.75 102 LEU A N 1
ATOM 755 C CA . LEU A 1 102 ? 6.167 -13.282 3.500 1.00 90.75 102 LEU A CA 1
ATOM 756 C C . LEU A 1 102 ? 6.379 -14.198 2.288 1.00 90.75 102 LEU A C 1
ATOM 758 O O . LEU A 1 102 ? 5.518 -14.273 1.415 1.00 90.75 102 LEU A O 1
ATOM 762 N N . TRP A 1 103 ? 7.480 -14.953 2.272 1.00 92.50 103 TRP A N 1
ATOM 763 C CA . TRP A 1 103 ? 7.791 -15.908 1.203 1.00 92.50 103 TRP A CA 1
ATOM 764 C C . TRP A 1 103 ? 6.877 -17.141 1.170 1.00 92.50 103 TRP A C 1
ATOM 766 O O . TRP A 1 103 ? 6.666 -17.702 0.096 1.00 92.50 103 TRP A O 1
ATOM 776 N N . ARG A 1 104 ? 6.315 -17.556 2.314 1.00 94.69 104 ARG A N 1
ATOM 777 C CA . ARG A 1 104 ? 5.376 -18.694 2.404 1.00 94.69 104 ARG A CA 1
ATOM 778 C C . ARG A 1 104 ? 3.943 -18.344 1.997 1.00 94.69 104 ARG A C 1
ATOM 780 O O . ARG A 1 104 ? 3.133 -19.247 1.806 1.00 94.69 104 ARG A O 1
ATOM 787 N N . ARG A 1 105 ? 3.615 -17.055 1.887 1.00 93.50 105 ARG A N 1
ATOM 788 C CA . ARG A 1 105 ? 2.279 -16.580 1.508 1.00 93.50 105 ARG A CA 1
ATOM 789 C C . ARG A 1 105 ? 1.994 -16.898 0.032 1.00 93.50 105 ARG A C 1
ATOM 791 O O . ARG A 1 105 ? 2.883 -16.687 -0.803 1.00 93.50 105 ARG A O 1
ATOM 798 N N . PRO A 1 106 ? 0.777 -17.353 -0.321 1.00 95.75 106 PRO A N 1
ATOM 799 C CA . PRO A 1 106 ? 0.362 -17.517 -1.709 1.00 95.75 106 PRO A CA 1
ATOM 800 C C . PRO A 1 106 ? 0.640 -16.268 -2.551 1.00 95.75 106 PRO A C 1
ATOM 802 O O . PRO A 1 106 ? 0.202 -15.163 -2.227 1.00 95.75 106 PRO A O 1
ATOM 805 N N . HIS A 1 107 ? 1.393 -16.448 -3.635 1.00 96.38 107 HIS A N 1
ATOM 806 C CA . HIS A 1 107 ? 1.650 -15.391 -4.611 1.00 96.38 107 HIS A CA 1
ATOM 807 C C . HIS A 1 107 ? 0.380 -15.050 -5.383 1.00 96.38 107 HIS A C 1
ATOM 809 O O . HIS A 1 107 ? -0.358 -15.953 -5.772 1.00 96.38 107 HIS A O 1
ATOM 815 N N . LYS A 1 108 ? 0.147 -13.757 -5.620 1.00 97.06 108 LYS A N 1
ATOM 816 C CA . LYS A 1 108 ? -0.922 -13.284 -6.505 1.00 97.06 108 LYS A CA 1
ATOM 817 C C . LYS A 1 108 ? -0.375 -12.676 -7.784 1.00 97.06 108 LYS A C 1
ATOM 819 O O . LYS A 1 108 ? -0.742 -13.103 -8.870 1.00 97.06 108 LYS A O 1
ATOM 824 N N . VAL A 1 109 ? 0.494 -11.678 -7.653 1.00 98.06 109 VAL A N 1
ATOM 825 C CA . VAL A 1 109 ? 1.059 -10.953 -8.795 1.00 98.06 109 VAL A CA 1
ATOM 826 C C . VAL A 1 109 ? 2.370 -10.279 -8.405 1.00 98.06 109 VAL A C 1
ATOM 828 O O . VAL A 1 109 ? 2.648 -10.059 -7.224 1.00 98.06 109 VAL A O 1
ATOM 831 N N . THR A 1 110 ? 3.191 -9.962 -9.400 1.00 97.94 110 THR A N 1
ATOM 832 C CA . THR A 1 110 ? 4.363 -9.097 -9.249 1.00 97.94 110 THR A CA 1
ATOM 833 C C . THR A 1 110 ? 4.168 -7.875 -10.137 1.00 97.94 110 THR A C 1
ATOM 835 O O . THR A 1 110 ? 3.894 -8.028 -11.325 1.00 97.94 110 THR A O 1
ATOM 838 N N . ILE A 1 111 ? 4.273 -6.675 -9.565 1.00 98.00 111 ILE A N 1
ATOM 839 C CA . ILE A 1 111 ? 4.119 -5.405 -10.286 1.00 98.00 111 ILE A CA 1
ATOM 840 C C . ILE A 1 111 ? 5.287 -4.503 -9.896 1.00 98.00 111 ILE A C 1
ATOM 842 O O . ILE A 1 111 ? 5.438 -4.163 -8.722 1.00 98.00 111 ILE A O 1
ATOM 846 N N . GLY A 1 112 ? 6.104 -4.126 -10.883 1.00 96.62 112 GLY A N 1
ATOM 847 C CA . GLY A 1 112 ? 7.388 -3.480 -10.619 1.00 96.62 112 GLY A CA 1
ATOM 848 C C . GLY A 1 112 ? 8.272 -4.379 -9.752 1.00 96.62 112 GLY A C 1
ATOM 849 O O . GLY A 1 112 ? 8.368 -5.582 -9.996 1.00 96.62 112 GLY A O 1
ATOM 850 N N . ASP A 1 113 ? 8.850 -3.807 -8.703 1.00 96.88 113 ASP A N 1
ATOM 851 C CA . ASP A 1 113 ? 9.742 -4.514 -7.781 1.00 96.88 113 ASP A CA 1
ATOM 852 C C . ASP A 1 113 ? 8.995 -5.214 -6.638 1.00 96.88 113 ASP A C 1
ATOM 854 O O . ASP A 1 113 ? 9.626 -5.777 -5.744 1.00 96.88 113 ASP A O 1
ATOM 858 N N . HIS A 1 114 ? 7.661 -5.163 -6.610 1.00 97.38 114 HIS A N 1
ATOM 859 C CA . HIS A 1 114 ? 6.869 -5.718 -5.518 1.00 97.38 114 HIS A CA 1
ATOM 860 C C . HIS A 1 114 ? 6.191 -7.026 -5.888 1.00 97.38 114 HIS A C 1
ATOM 862 O O . HIS A 1 114 ? 5.479 -7.133 -6.887 1.00 97.38 114 HIS A O 1
ATOM 868 N N . ARG A 1 115 ? 6.348 -8.006 -4.997 1.00 97.62 115 ARG A N 1
ATOM 869 C CA . ARG A 1 115 ? 5.565 -9.236 -4.972 1.00 97.62 115 ARG A CA 1
ATOM 870 C C . ARG A 1 115 ? 4.379 -9.053 -4.030 1.00 97.62 115 ARG A C 1
ATOM 872 O O . ARG A 1 115 ? 4.584 -8.769 -2.855 1.00 97.62 115 ARG A O 1
ATOM 879 N N . PHE A 1 116 ? 3.165 -9.264 -4.531 1.00 98.00 116 PHE A N 1
ATOM 880 C CA . PHE A 1 116 ? 1.910 -9.158 -3.783 1.00 98.00 116 PHE A CA 1
ATOM 881 C C . PHE A 1 116 ? 1.374 -10.549 -3.415 1.00 98.00 116 PHE A C 1
ATOM 883 O O . PHE A 1 116 ? 1.404 -11.475 -4.237 1.00 98.00 116 PHE A O 1
ATOM 890 N N . THR A 1 117 ? 0.907 -10.712 -2.175 1.00 96.88 117 THR A N 1
ATOM 891 C CA . THR A 1 117 ? 0.500 -12.009 -1.602 1.00 96.88 117 THR A CA 1
A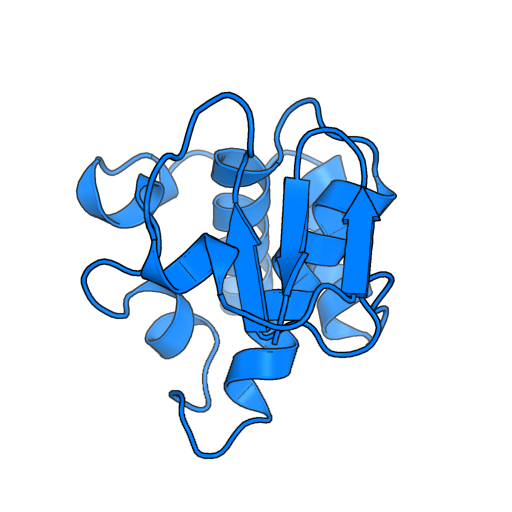TOM 892 C C . THR A 1 117 ? -0.729 -11.895 -0.682 1.00 96.88 117 THR A C 1
ATOM 894 O O . THR A 1 117 ? -1.113 -10.794 -0.271 1.00 96.88 117 THR A O 1
ATOM 897 N N . SER A 1 118 ? -1.364 -13.031 -0.362 1.00 90.62 118 SER A N 1
ATOM 898 C CA . SER A 1 118 ? -2.468 -13.149 0.619 1.00 90.62 118 SER A CA 1
ATOM 899 C C . SER A 1 118 ? -2.058 -13.908 1.869 1.00 90.62 118 SER A C 1
ATOM 901 O O . SER A 1 118 ? -1.282 -14.872 1.747 1.00 90.62 118 SER A O 1
#

Secondary structure (DSSP, 8-state):
--HHHHHHHHHHHHHHHTTS-HHHHHHHHHHHHHHHHSTTS-SSHHHHHTSTTS-HHHHSSGGGSPPPHHHHHHHHHHHTT--TTSS--EEE-TTT---HHHHHSPEEEEETTEEEE-